Protein AF-A0A174D418-F1 (afdb_monomer_lite)

Secondary structure (DSSP, 8-state):
-B-TTT-PBEEEETTEEEETTT--EEE-----SS------EEEETTTTEEEETTEEE-SEEEEEEEEETTEEEEEEEE-----PPP-

Organism: NCBI:txid39482

Sequence (87 aa):
MKCPKCGQESSIKFNDIYCRSCGFPLKAVSHDGEQSELESIYVDVNFGIMLVNGKEINNVTAFSLELKDGKYGLSVVHDDCFKASIP

Structure (mmCIF, N/CA/C/O backbone):
data_AF-A0A174D418-F1
#
_entry.id   AF-A0A174D418-F1
#
loop_
_atom_site.group_PDB
_atom_site.id
_atom_site.type_symbol
_atom_site.label_atom_id
_atom_site.label_alt_id
_atom_site.label_comp_id
_atom_site.label_asym_id
_atom_site.label_entity_id
_atom_site.label_seq_id
_atom_site.pdbx_PDB_ins_code
_atom_site.Cartn_x
_atom_site.Cartn_y
_atom_site.Cartn_z
_atom_site.occupancy
_atom_site.B_iso_or_equiv
_atom_site.auth_seq_id
_atom_site.auth_comp_id
_atom_site.auth_asym_id
_atom_site.auth_atom_id
_atom_site.pdbx_PDB_model_num
ATOM 1 N N . MET A 1 1 ? -11.457 19.596 0.571 1.00 67.44 1 MET A N 1
ATOM 2 C CA . MET A 1 1 ? -12.031 19.104 -0.708 1.00 67.44 1 MET A CA 1
ATOM 3 C C . MET A 1 1 ? -12.892 17.881 -0.427 1.00 67.44 1 MET A C 1
ATOM 5 O O . MET A 1 1 ? -12.643 17.220 0.574 1.00 67.44 1 MET A O 1
ATOM 9 N N . LYS A 1 2 ? -13.905 17.581 -1.247 1.00 78.06 2 LYS A N 1
ATOM 10 C CA . LYS A 1 2 ? -14.693 16.350 -1.067 1.00 78.06 2 LYS A CA 1
ATOM 11 C C . LYS A 1 2 ? -13.943 15.160 -1.653 1.00 78.06 2 LYS A C 1
ATOM 13 O O . LYS A 1 2 ? -13.296 15.290 -2.689 1.00 78.06 2 LYS A O 1
ATOM 18 N N . CYS A 1 3 ? -14.019 14.019 -0.979 1.00 78.25 3 CYS A N 1
ATOM 19 C CA . CYS A 1 3 ? -13.431 12.782 -1.457 1.00 78.25 3 CYS A CA 1
ATOM 20 C C . CYS A 1 3 ? -14.114 12.353 -2.763 1.00 78.25 3 CYS A C 1
ATOM 22 O O . CYS A 1 3 ? -15.337 12.208 -2.766 1.00 78.25 3 CYS A O 1
ATOM 24 N N . PRO A 1 4 ? -13.367 12.097 -3.849 1.00 74.19 4 PRO A N 1
ATOM 25 C CA . PRO A 1 4 ? -13.957 11.653 -5.108 1.00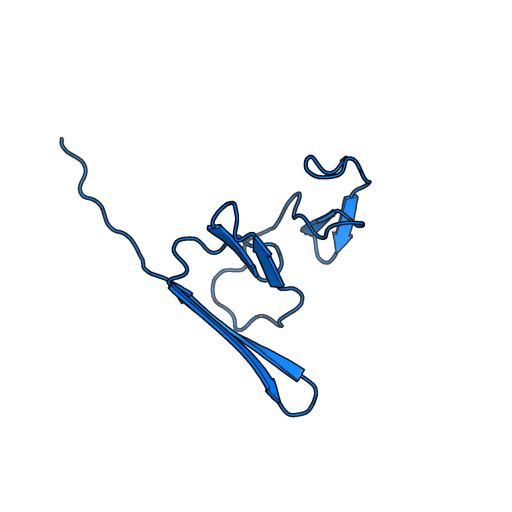 74.19 4 PRO A CA 1
ATOM 26 C C . PRO A 1 4 ? -14.538 10.234 -5.013 1.00 74.19 4 PRO A C 1
ATOM 28 O O . PRO A 1 4 ? -15.408 9.886 -5.801 1.00 74.19 4 PRO A O 1
ATOM 31 N N . LYS A 1 5 ? -14.105 9.429 -4.029 1.00 74.75 5 LYS A N 1
ATOM 32 C CA . LYS A 1 5 ? -14.593 8.058 -3.825 1.00 74.75 5 LYS A CA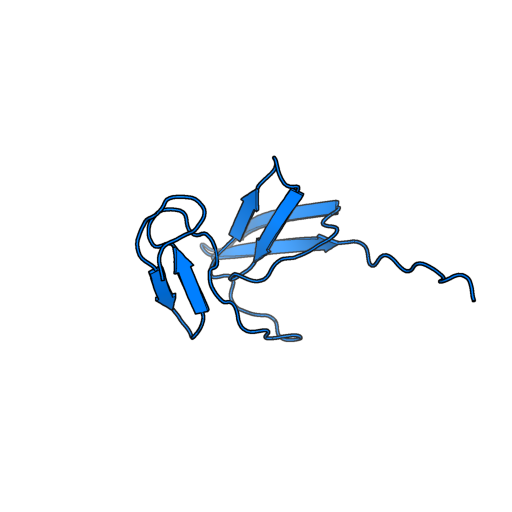 1
ATOM 33 C C . LYS A 1 5 ? -15.909 7.968 -3.055 1.00 74.75 5 LYS A C 1
ATOM 35 O O . LYS A 1 5 ? -16.762 7.169 -3.415 1.00 74.75 5 LYS A O 1
ATOM 40 N N . CYS A 1 6 ? -16.069 8.736 -1.979 1.00 82.06 6 CYS A N 1
ATOM 41 C CA . CYS A 1 6 ? -17.239 8.609 -1.097 1.00 82.06 6 CYS A CA 1
ATOM 42 C C . CYS A 1 6 ? -17.968 9.929 -0.813 1.00 82.06 6 CYS A C 1
ATOM 44 O O . CYS A 1 6 ? -18.900 9.958 -0.015 1.00 82.06 6 CYS A O 1
ATOM 46 N N . GLY A 1 7 ? -17.541 11.039 -1.421 1.00 80.56 7 GLY A N 1
ATOM 47 C CA . GLY A 1 7 ? -18.179 12.353 -1.295 1.00 80.56 7 GLY A CA 1
ATOM 48 C C . GLY A 1 7 ? -17.979 13.063 0.050 1.00 80.56 7 GLY A C 1
ATOM 49 O O . GLY A 1 7 ? -18.363 14.226 0.178 1.00 80.56 7 GLY A O 1
ATOM 50 N N . GLN A 1 8 ? -17.369 12.398 1.035 1.00 87.62 8 GLN A N 1
ATOM 51 C CA . GLN A 1 8 ? -17.159 12.926 2.385 1.00 87.62 8 GLN A CA 1
ATOM 52 C C . GLN A 1 8 ? -16.014 13.938 2.471 1.00 87.62 8 GLN A C 1
ATOM 54 O O . GLN A 1 8 ? -15.157 14.019 1.588 1.00 87.62 8 GLN A O 1
ATOM 59 N N . GLU A 1 9 ? -15.997 14.712 3.556 1.00 82.12 9 GLU A N 1
ATOM 60 C CA . GLU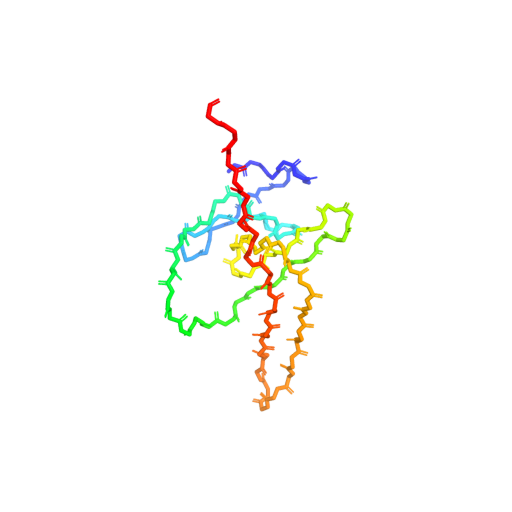 A 1 9 ? -15.004 15.762 3.775 1.00 82.12 9 GLU A CA 1
ATOM 61 C C . GLU A 1 9 ? -13.583 15.225 4.010 1.00 82.12 9 GLU A C 1
ATOM 63 O O . GLU A 1 9 ? -13.352 14.121 4.520 1.00 82.12 9 GLU A O 1
ATOM 68 N N . SER A 1 10 ? -12.613 16.044 3.609 1.00 77.44 10 SER A N 1
ATOM 69 C CA . SER A 1 10 ? -11.189 15.805 3.808 1.00 77.44 10 SER A CA 1
ATOM 70 C C . SER A 1 10 ? -10.742 16.097 5.243 1.00 77.44 10 SER A C 1
ATOM 72 O O . SER A 1 10 ? -11.202 17.063 5.844 1.00 77.44 10 SER A O 1
ATOM 74 N N . SER A 1 11 ? -9.766 15.345 5.741 1.00 70.75 11 SER A N 1
ATOM 75 C CA . SER A 1 11 ? -9.002 15.619 6.962 1.00 70.75 11 SER A CA 1
ATOM 76 C C . SER A 1 11 ? -7.526 15.849 6.638 1.00 70.75 11 SER A C 1
ATOM 78 O O . SER A 1 11 ? -7.005 15.223 5.717 1.00 70.75 11 SER A O 1
ATOM 80 N N . ILE A 1 12 ? -6.858 16.707 7.412 1.00 68.94 12 ILE A N 1
ATOM 81 C CA . ILE A 1 12 ? -5.428 17.016 7.267 1.00 68.94 12 ILE A CA 1
ATOM 82 C C . ILE A 1 12 ? -4.650 16.341 8.401 1.00 68.94 12 ILE A C 1
ATOM 84 O O . ILE A 1 12 ? -5.033 16.477 9.565 1.00 68.94 12 ILE A O 1
ATOM 88 N N . LYS A 1 13 ? -3.560 15.647 8.070 1.00 59.38 13 LYS A N 1
ATOM 89 C CA . LYS A 1 13 ? -2.552 15.140 9.016 1.00 59.38 13 LYS A CA 1
ATOM 90 C C . LYS A 1 13 ? -1.171 15.274 8.380 1.00 59.38 13 LYS A C 1
ATOM 92 O O . LYS A 1 13 ? -1.021 14.886 7.235 1.00 59.38 13 LYS A O 1
ATOM 97 N N . PHE A 1 14 ? -0.201 15.829 9.110 1.00 54.84 14 PHE A N 1
ATOM 98 C CA . PHE A 1 14 ? 1.198 15.951 8.664 1.00 54.84 14 PHE A CA 1
ATOM 99 C C . PHE A 1 14 ? 1.368 16.481 7.224 1.00 54.84 14 PHE A C 1
ATOM 101 O O . PHE A 1 14 ? 2.119 15.931 6.438 1.00 54.84 14 PHE A O 1
ATOM 108 N N . ASN A 1 15 ? 0.663 17.565 6.874 1.00 61.00 15 ASN A N 1
ATOM 109 C CA . ASN A 1 15 ? 0.619 18.168 5.525 1.00 61.00 15 ASN A CA 1
ATOM 110 C C . ASN A 1 15 ? -0.026 17.329 4.411 1.00 61.00 15 ASN A C 1
ATOM 112 O O . ASN A 1 15 ? -0.264 17.862 3.323 1.00 61.00 15 ASN A O 1
ATOM 116 N N . ASP A 1 16 ? -0.417 16.097 4.703 1.00 63.78 16 ASP A N 1
ATOM 117 C CA . ASP A 1 16 ? -1.185 15.259 3.803 1.00 63.78 16 ASP A CA 1
ATOM 118 C C . ASP A 1 16 ? -2.689 15.425 4.046 1.00 63.78 16 ASP A C 1
ATOM 120 O O . ASP A 1 16 ? -3.176 15.683 5.156 1.00 63.78 16 ASP A O 1
ATOM 124 N N . ILE A 1 17 ? -3.452 15.298 2.967 1.00 76.19 17 ILE A N 1
ATOM 125 C CA . ILE A 1 17 ? -4.902 15.429 2.952 1.00 76.19 17 ILE A CA 1
ATOM 126 C C . ILE A 1 17 ? -5.477 14.062 2.612 1.00 76.19 17 ILE A C 1
ATOM 128 O O . ILE A 1 17 ? -5.166 13.508 1.564 1.00 76.19 17 ILE A O 1
ATOM 132 N N . TYR A 1 18 ? -6.375 13.557 3.450 1.00 78.19 18 TYR A N 1
ATOM 133 C CA . TYR A 1 18 ? -7.027 12.255 3.295 1.00 78.19 18 TYR A CA 1
ATOM 134 C C . TYR A 1 18 ? -8.541 12.404 3.387 1.00 78.19 18 TYR A C 1
ATOM 136 O O . TYR A 1 18 ? -9.052 13.385 3.926 1.00 78.19 18 TYR A O 1
ATOM 144 N N . CYS A 1 19 ? -9.297 11.419 2.922 1.00 78.88 19 CYS A N 1
ATOM 145 C CA . CYS A 1 19 ? -10.708 11.312 3.244 1.00 78.88 19 CYS A CA 1
ATOM 146 C C . CYS A 1 19 ? -10.879 10.805 4.675 1.00 78.88 19 CYS A C 1
ATOM 148 O O . CYS A 1 19 ? -10.445 9.700 4.999 1.00 78.88 19 CYS A O 1
ATOM 150 N N . ARG A 1 20 ? -11.615 11.552 5.501 1.00 73.62 20 ARG A N 1
ATOM 151 C CA . ARG A 1 20 ? -11.866 11.174 6.898 1.00 73.62 20 ARG A CA 1
ATOM 152 C C . ARG A 1 20 ? -12.689 9.889 7.047 1.00 73.62 20 ARG A C 1
ATOM 154 O O . ARG A 1 20 ? -12.632 9.243 8.085 1.00 73.62 20 ARG A O 1
ATOM 161 N N . SER A 1 21 ? -13.480 9.544 6.032 1.00 77.38 21 SER A N 1
ATOM 162 C CA . SER A 1 21 ? -14.404 8.408 6.075 1.00 77.38 21 SER A CA 1
ATOM 163 C C . SER A 1 21 ? -13.822 7.126 5.481 1.00 77.38 21 SER A C 1
ATOM 165 O O . SER A 1 21 ? -14.042 6.065 6.050 1.00 77.38 21 SER A O 1
ATOM 167 N N . CYS A 1 22 ? -13.109 7.202 4.352 1.00 72.81 22 CYS A N 1
ATOM 168 C CA . CYS A 1 22 ? -12.609 6.009 3.653 1.00 72.81 22 CYS A CA 1
ATOM 169 C C . CYS A 1 22 ? -11.080 5.906 3.583 1.00 72.81 22 CYS A C 1
ATOM 171 O O . CYS A 1 22 ? -10.572 4.944 3.019 1.00 72.81 22 CYS A O 1
ATOM 173 N N . GLY A 1 23 ? -10.345 6.893 4.107 1.00 68.56 23 GLY A N 1
ATOM 174 C CA . GLY A 1 23 ? -8.879 6.901 4.105 1.00 68.56 23 GLY A CA 1
ATOM 175 C C . GLY A 1 23 ? -8.231 7.255 2.763 1.00 68.56 23 GLY A C 1
ATOM 176 O O . GLY A 1 23 ? -7.012 7.335 2.689 1.00 68.56 23 GLY A O 1
ATOM 177 N N . PHE A 1 24 ? -9.018 7.507 1.710 1.00 70.50 24 PHE A N 1
ATOM 178 C CA . PHE A 1 24 ? -8.494 7.828 0.379 1.00 70.50 24 PHE A CA 1
ATOM 179 C C . PHE A 1 24 ? -7.598 9.083 0.399 1.00 70.50 24 PHE A C 1
ATOM 181 O O . PHE A 1 24 ? -8.060 10.122 0.880 1.00 70.50 24 PHE A O 1
ATOM 188 N N . PRO A 1 25 ? -6.363 9.042 -0.126 1.00 68.62 25 PRO A N 1
ATOM 189 C CA . PRO A 1 25 ? -5.466 10.188 -0.145 1.00 68.62 25 PRO A CA 1
ATOM 190 C C . PRO A 1 25 ? -5.952 11.202 -1.182 1.00 68.62 25 PRO A C 1
ATOM 192 O O . PRO A 1 25 ? -6.300 10.878 -2.312 1.00 68.62 25 PRO A O 1
ATOM 195 N N . LEU A 1 26 ? -6.011 12.460 -0.779 1.00 74.00 26 LEU A N 1
ATOM 196 C CA . LEU A 1 26 ? -6.456 13.589 -1.591 1.00 74.00 26 LEU A CA 1
ATOM 197 C C . LEU A 1 26 ? -5.283 14.488 -1.992 1.00 74.00 26 LEU A C 1
ATOM 199 O O . LEU A 1 26 ? -5.358 15.165 -3.015 1.00 74.00 26 LEU A O 1
ATOM 203 N N . LYS A 1 27 ? -4.209 14.492 -1.192 1.00 68.31 27 LYS A N 1
ATOM 204 C CA . LYS A 1 27 ? -2.921 15.123 -1.492 1.00 68.31 27 LYS A CA 1
ATOM 205 C C . LYS A 1 27 ? -1.861 14.520 -0.564 1.00 68.31 27 LYS A C 1
ATOM 207 O O . LYS A 1 27 ? -2.025 14.654 0.642 1.00 68.31 27 LYS A O 1
ATOM 212 N N . ALA A 1 28 ? -0.826 13.881 -1.104 1.00 58.44 28 ALA A N 1
ATOM 213 C CA . ALA A 1 28 ? 0.291 13.328 -0.332 1.00 58.44 28 ALA A CA 1
ATOM 214 C C . ALA A 1 28 ? 1.615 13.962 -0.792 1.00 58.44 28 ALA A C 1
ATOM 216 O O . ALA A 1 28 ? 1.794 14.178 -1.995 1.00 58.44 28 ALA A O 1
ATOM 217 N N . VAL A 1 29 ? 2.509 14.305 0.138 1.00 52.00 29 VAL A N 1
ATOM 218 C CA . VAL A 1 29 ? 3.824 14.909 -0.144 1.00 52.00 29 VAL A CA 1
ATOM 219 C C . VAL A 1 29 ? 4.924 13.845 -0.024 1.00 52.00 29 VAL A C 1
ATOM 221 O O . VAL A 1 29 ? 4.925 13.033 0.893 1.00 52.00 29 VAL A O 1
ATOM 224 N N . SER A 1 30 ? 5.861 13.811 -0.977 1.00 47.28 30 SER A N 1
ATOM 225 C CA . SER A 1 30 ? 6.931 12.805 -1.036 1.00 47.28 30 SER A CA 1
ATOM 226 C C . SER A 1 30 ? 8.011 13.031 0.029 1.00 47.28 30 SER A C 1
ATOM 228 O O . SER A 1 30 ? 8.636 14.093 0.050 1.00 47.28 30 SER A O 1
ATOM 230 N N . HIS A 1 31 ? 8.306 11.999 0.819 1.00 52.34 31 HIS A N 1
ATOM 231 C CA . HIS A 1 31 ? 9.508 11.898 1.650 1.00 52.34 31 HIS A CA 1
ATOM 232 C C . HIS A 1 31 ? 10.309 10.665 1.208 1.00 52.34 31 HIS A C 1
ATOM 234 O O . HIS A 1 31 ? 10.175 9.581 1.769 1.00 52.34 31 HIS A O 1
ATOM 240 N N . ASP A 1 32 ? 11.081 10.798 0.129 1.00 45.97 32 ASP A N 1
ATOM 241 C CA . ASP A 1 32 ? 11.880 9.696 -0.412 1.00 45.97 32 ASP A CA 1
ATOM 242 C C . ASP A 1 32 ? 13.186 9.535 0.388 1.00 45.97 32 ASP A C 1
ATOM 244 O O . ASP A 1 32 ? 14.025 10.433 0.378 1.00 45.97 32 ASP A O 1
ATOM 248 N N . GLY A 1 33 ? 13.380 8.381 1.045 1.00 46.88 33 GLY A N 1
ATOM 249 C CA . GLY A 1 33 ? 14.715 7.890 1.434 1.00 46.88 33 GLY A CA 1
ATOM 250 C C . GLY A 1 33 ? 14.988 7.590 2.915 1.00 46.88 33 GLY A C 1
ATOM 251 O O . GLY A 1 33 ? 16.036 7.020 3.207 1.00 46.88 33 GLY A O 1
ATOM 252 N N . GLU A 1 34 ? 14.086 7.903 3.846 1.00 53.84 34 GLU A N 1
ATOM 253 C CA . GLU A 1 34 ? 14.261 7.572 5.272 1.00 53.84 34 GLU A CA 1
ATOM 254 C C . GLU A 1 34 ? 13.355 6.407 5.695 1.00 53.84 34 GLU A C 1
ATOM 256 O O . GLU A 1 34 ? 12.262 6.232 5.156 1.00 53.84 34 GLU A O 1
ATOM 261 N N . GLN A 1 35 ? 13.797 5.602 6.673 1.00 56.22 35 GLN A N 1
ATOM 262 C CA . GLN A 1 35 ? 12.900 4.711 7.416 1.00 56.22 35 GLN A CA 1
ATOM 263 C C . GLN A 1 35 ? 11.831 5.579 8.087 1.00 56.22 35 GLN A C 1
ATOM 265 O O . GLN A 1 35 ? 12.041 6.131 9.165 1.00 56.22 35 GLN A O 1
ATOM 270 N N . SER A 1 36 ? 10.697 5.734 7.418 1.00 68.44 36 SER A N 1
ATOM 271 C CA . SER A 1 36 ? 9.564 6.491 7.925 1.00 68.44 36 SER A CA 1
ATOM 272 C C . SER A 1 36 ? 8.735 5.625 8.865 1.00 68.44 36 SER A C 1
ATOM 274 O O . SER A 1 36 ? 8.533 4.434 8.610 1.00 68.44 36 SER A O 1
ATOM 276 N N . GLU A 1 37 ? 8.212 6.228 9.928 1.00 83.19 37 GLU A N 1
ATOM 277 C CA . GLU A 1 37 ? 7.216 5.588 10.783 1.00 83.19 37 GLU A CA 1
ATOM 278 C C . GLU A 1 37 ? 6.001 5.149 9.948 1.00 83.19 37 GLU A C 1
ATOM 280 O O . GLU A 1 37 ? 5.547 5.866 9.055 1.00 83.19 37 GLU A O 1
ATOM 285 N N . LEU A 1 38 ? 5.489 3.941 10.197 1.00 87.44 38 LEU A N 1
ATOM 286 C CA . LEU A 1 38 ? 4.304 3.435 9.509 1.00 87.44 38 LEU A CA 1
ATOM 287 C C . LEU A 1 38 ? 3.049 4.034 10.156 1.00 87.44 38 LEU A C 1
ATOM 289 O O . LEU A 1 38 ? 2.647 3.620 11.241 1.00 87.44 38 LEU A O 1
ATOM 293 N N . GLU A 1 39 ? 2.408 4.976 9.470 1.00 88.75 39 GLU A N 1
ATOM 294 C CA . GLU A 1 39 ? 1.189 5.644 9.933 1.00 88.75 39 GLU A CA 1
ATOM 295 C C . GLU A 1 39 ? -0.079 5.015 9.349 1.00 88.75 39 GLU A C 1
ATOM 297 O O . GLU A 1 39 ? -1.097 4.893 10.035 1.00 88.75 39 GLU A O 1
ATOM 302 N N . SER A 1 40 ? -0.050 4.641 8.065 1.00 85.75 40 SER A N 1
ATOM 303 C CA . SER A 1 40 ? -1.206 4.054 7.384 1.00 85.75 40 SER A CA 1
ATOM 304 C C . SER A 1 40 ? -0.828 3.165 6.200 1.00 85.75 40 SER A C 1
ATOM 306 O O . SER A 1 40 ? 0.156 3.394 5.500 1.00 85.75 40 SER A O 1
ATOM 308 N N . ILE A 1 41 ? -1.666 2.157 5.962 1.00 90.62 41 ILE A N 1
ATOM 309 C CA . ILE A 1 41 ? -1.633 1.288 4.787 1.00 90.62 41 ILE A CA 1
ATOM 310 C C . ILE A 1 41 ? -3.040 1.221 4.190 1.00 90.62 41 ILE A C 1
ATOM 312 O O . ILE A 1 41 ? -4.026 1.070 4.914 1.00 90.62 41 ILE A O 1
ATOM 316 N N . TYR A 1 42 ? -3.136 1.318 2.867 1.00 89.25 42 TYR A N 1
ATOM 317 C CA . TYR A 1 42 ? -4.373 1.116 2.117 1.00 89.25 42 TYR A CA 1
ATOM 318 C C . TYR A 1 42 ? -4.101 0.238 0.899 1.00 89.25 42 TYR A C 1
ATOM 320 O O . TYR A 1 42 ? -3.131 0.464 0.180 1.00 89.25 42 TYR A O 1
ATOM 328 N N . VAL A 1 43 ? -4.966 -0.745 0.658 1.00 90.31 43 VAL A N 1
ATOM 329 C CA . VAL A 1 43 ? -4.875 -1.640 -0.499 1.00 90.31 43 VAL A CA 1
ATOM 330 C C . VAL A 1 43 ? -6.232 -1.684 -1.190 1.00 90.31 43 VAL A C 1
ATOM 332 O O . VAL A 1 43 ? -7.239 -2.035 -0.575 1.00 90.31 43 VAL A O 1
ATOM 335 N N . ASP A 1 44 ? -6.252 -1.341 -2.474 1.00 85.56 44 ASP A N 1
ATOM 336 C CA . ASP A 1 44 ? -7.402 -1.501 -3.356 1.00 85.56 44 ASP A CA 1
ATOM 337 C C . ASP A 1 44 ? -7.100 -2.558 -4.417 1.00 85.56 44 ASP A C 1
ATOM 339 O O . ASP A 1 44 ? -6.445 -2.300 -5.426 1.00 85.56 44 ASP A O 1
ATOM 343 N N 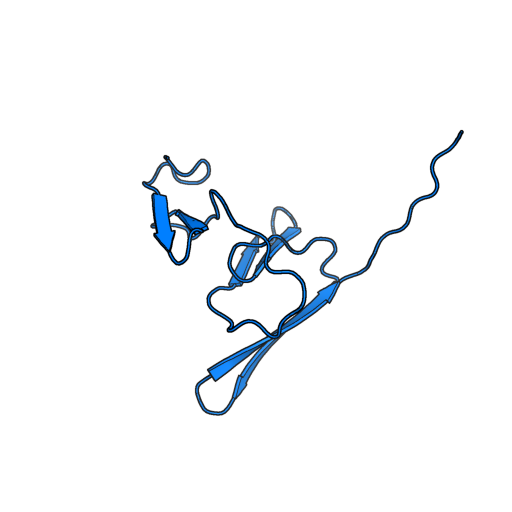. VAL A 1 45 ? -7.616 -3.761 -4.185 1.00 83.50 45 VAL A N 1
ATOM 344 C CA . VAL A 1 45 ? -7.432 -4.917 -5.070 1.00 83.50 45 VAL A CA 1
ATOM 345 C C . VAL A 1 45 ? -8.159 -4.794 -6.408 1.00 83.50 45 VAL A C 1
ATOM 347 O O . VAL A 1 45 ? -7.744 -5.436 -7.366 1.00 83.50 45 VAL A O 1
ATOM 350 N N . ASN A 1 46 ? -9.209 -3.974 -6.512 1.00 82.25 46 ASN A N 1
ATOM 351 C CA . ASN A 1 46 ? -9.928 -3.817 -7.780 1.00 82.25 46 ASN A CA 1
ATOM 352 C C . ASN A 1 46 ? -9.131 -2.965 -8.769 1.00 82.25 46 ASN A C 1
ATOM 354 O O . ASN A 1 46 ? -9.202 -3.188 -9.974 1.00 82.25 46 ASN A O 1
ATOM 358 N N . PHE A 1 47 ? -8.387 -1.988 -8.250 1.00 77.44 47 PHE A N 1
ATOM 359 C CA . PHE A 1 47 ? -7.585 -1.069 -9.055 1.00 77.44 47 PHE A CA 1
ATOM 360 C C . PHE A 1 47 ? -6.084 -1.378 -9.013 1.00 77.44 47 PHE A C 1
ATOM 362 O O . PHE A 1 47 ? -5.326 -0.759 -9.752 1.00 77.44 47 PHE A O 1
ATOM 369 N N . GLY A 1 48 ? -5.652 -2.333 -8.183 1.00 77.62 48 GLY A N 1
ATOM 370 C CA . GLY A 1 48 ? -4.239 -2.684 -8.026 1.00 77.62 48 GLY A CA 1
ATOM 371 C C . GLY A 1 48 ? -3.413 -1.582 -7.357 1.00 77.62 48 GLY A C 1
ATOM 372 O O . GLY A 1 48 ? -2.228 -1.457 -7.642 1.00 77.62 48 GLY A O 1
ATOM 373 N N . ILE A 1 49 ? -4.036 -0.773 -6.494 1.00 83.62 49 ILE A N 1
ATOM 374 C CA . ILE A 1 49 ? -3.404 0.386 -5.851 1.00 83.62 49 ILE A CA 1
ATOM 375 C C . ILE A 1 49 ? -3.009 0.015 -4.423 1.00 83.62 49 ILE A C 1
ATOM 377 O O . ILE A 1 49 ? -3.848 -0.431 -3.638 1.00 83.62 49 ILE A O 1
ATOM 381 N N . MET A 1 50 ? -1.753 0.266 -4.059 1.00 90.38 50 MET A N 1
ATOM 382 C CA . MET A 1 50 ? -1.287 0.228 -2.675 1.00 90.38 50 MET A CA 1
ATOM 383 C C . MET A 1 50 ? -0.801 1.612 -2.267 1.00 90.38 50 MET A C 1
ATOM 385 O O . MET A 1 50 ? -0.035 2.239 -2.991 1.00 90.38 50 MET A O 1
ATOM 389 N N . LEU A 1 51 ? -1.224 2.081 -1.097 1.00 89.56 51 LEU A N 1
ATOM 390 C CA . LEU A 1 51 ? -0.748 3.325 -0.511 1.00 89.56 51 LEU A CA 1
ATOM 391 C C . LEU A 1 51 ? -0.081 3.040 0.828 1.00 89.56 51 LEU A C 1
ATOM 393 O O . LEU A 1 51 ? -0.670 2.377 1.687 1.00 89.56 51 LEU A O 1
ATOM 397 N N . VAL A 1 52 ? 1.108 3.592 1.024 1.00 89.94 52 VAL A N 1
ATOM 398 C CA . VAL A 1 52 ? 1.827 3.581 2.299 1.00 89.94 52 VAL A CA 1
ATOM 399 C C . VAL A 1 52 ? 2.005 5.024 2.730 1.00 89.94 52 VAL A C 1
ATOM 401 O O . VAL A 1 52 ? 2.565 5.819 1.981 1.00 89.94 52 VAL A O 1
ATOM 404 N N . ASN A 1 53 ? 1.474 5.380 3.900 1.00 88.56 53 ASN A N 1
ATOM 405 C CA . ASN A 1 53 ? 1.463 6.757 4.403 1.00 88.56 53 ASN A CA 1
ATOM 406 C C . ASN A 1 53 ? 0.932 7.759 3.359 1.00 88.56 53 ASN A C 1
ATOM 408 O O . ASN A 1 53 ? 1.519 8.802 3.109 1.00 88.56 53 ASN A O 1
ATOM 412 N N . GLY A 1 54 ? -0.147 7.390 2.661 1.00 80.06 54 GLY A N 1
ATOM 413 C CA . GLY A 1 54 ? -0.738 8.211 1.598 1.00 80.06 54 GLY A CA 1
ATOM 414 C C . GLY A 1 54 ? 0.004 8.210 0.254 1.00 80.06 54 GLY A C 1
ATOM 415 O O . GLY A 1 54 ? -0.578 8.669 -0.729 1.00 80.06 54 GLY A O 1
ATOM 416 N N . LYS A 1 55 ? 1.226 7.663 0.166 1.00 83.25 55 LYS A N 1
ATOM 417 C CA . LYS A 1 55 ? 1.996 7.545 -1.080 1.00 83.25 55 LYS A CA 1
ATOM 418 C C . LYS A 1 55 ? 1.639 6.270 -1.828 1.00 83.25 55 LYS A C 1
ATOM 420 O O . LYS A 1 55 ? 1.737 5.178 -1.276 1.00 83.25 55 LYS A O 1
ATOM 425 N N . GLU A 1 56 ? 1.292 6.412 -3.101 1.00 86.75 56 GLU A N 1
ATOM 426 C CA . GLU A 1 56 ? 1.077 5.277 -3.992 1.00 86.75 56 GLU A CA 1
ATOM 427 C C . GLU A 1 56 ? 2.385 4.545 -4.299 1.00 86.75 56 GLU A C 1
ATOM 429 O O . GLU A 1 56 ? 3.366 5.145 -4.744 1.00 86.75 56 GLU A O 1
ATOM 434 N N . ILE A 1 57 ? 2.383 3.238 -4.041 1.00 86.31 57 ILE A N 1
ATOM 435 C CA . ILE A 1 57 ? 3.432 2.309 -4.439 1.00 86.31 57 ILE A CA 1
ATOM 436 C C . ILE A 1 57 ? 2.903 1.542 -5.648 1.00 86.31 57 ILE A C 1
ATOM 438 O O . ILE A 1 57 ? 1.951 0.767 -5.546 1.00 86.31 57 ILE A O 1
ATOM 442 N N . ASN A 1 58 ? 3.524 1.777 -6.799 1.00 83.06 58 ASN A N 1
ATOM 443 C CA . ASN A 1 58 ? 3.193 1.089 -8.041 1.00 83.06 58 ASN A CA 1
ATOM 444 C C . ASN A 1 58 ? 3.958 -0.233 -8.156 1.00 83.06 58 ASN A C 1
ATOM 446 O O . ASN A 1 58 ? 4.990 -0.415 -7.516 1.00 83.06 58 ASN A O 1
ATOM 450 N N . ASN A 1 59 ? 3.467 -1.132 -9.013 1.00 83.81 59 ASN A N 1
ATOM 451 C CA . ASN A 1 59 ? 4.108 -2.414 -9.334 1.00 83.81 59 ASN A CA 1
ATOM 452 C C . ASN A 1 59 ? 4.430 -3.283 -8.101 1.00 83.81 59 ASN A C 1
ATOM 454 O O . ASN A 1 59 ? 5.450 -3.971 -8.079 1.00 83.81 59 ASN A O 1
ATOM 458 N N . VAL A 1 60 ? 3.580 -3.251 -7.069 1.00 87.19 60 VAL A N 1
ATOM 459 C CA . VAL A 1 60 ? 3.738 -4.108 -5.885 1.00 87.19 60 VAL A CA 1
ATOM 460 C C . VAL A 1 60 ? 3.551 -5.570 -6.280 1.00 87.19 60 VAL A C 1
ATOM 462 O O . VAL A 1 60 ? 2.506 -5.948 -6.808 1.00 87.19 60 VAL A O 1
ATOM 465 N N . THR A 1 61 ? 4.549 -6.398 -5.986 1.00 86.62 61 THR A N 1
ATOM 466 C CA . THR A 1 61 ? 4.529 -7.843 -6.255 1.00 86.62 61 THR A CA 1
ATOM 467 C C . THR A 1 61 ? 4.261 -8.659 -4.996 1.00 86.62 61 THR A C 1
ATOM 469 O O . THR A 1 61 ? 3.633 -9.716 -5.067 1.00 86.62 61 THR A O 1
ATOM 472 N N . ALA A 1 62 ? 4.680 -8.161 -3.832 1.00 86.06 62 ALA A N 1
ATOM 473 C CA . ALA A 1 62 ? 4.388 -8.752 -2.533 1.00 86.06 62 ALA A CA 1
ATOM 474 C C . ALA A 1 62 ? 4.439 -7.695 -1.426 1.00 86.06 62 ALA A C 1
ATOM 476 O O . ALA A 1 62 ? 5.151 -6.698 -1.526 1.00 86.06 62 ALA A O 1
ATOM 477 N N . PHE A 1 63 ? 3.726 -7.934 -0.329 1.00 91.75 63 PHE A N 1
ATOM 478 C CA . PHE A 1 63 ? 3.907 -7.171 0.902 1.00 91.75 63 PHE A CA 1
ATOM 479 C C . PHE A 1 63 ? 3.638 -8.047 2.129 1.00 91.75 63 PHE A C 1
ATOM 481 O O . PHE A 1 63 ? 2.901 -9.031 2.053 1.00 91.75 63 PHE A O 1
ATOM 488 N N . SER A 1 64 ? 4.224 -7.677 3.266 1.00 89.06 64 SER A N 1
ATOM 489 C CA . SER A 1 64 ? 4.002 -8.324 4.560 1.00 89.06 64 SER A CA 1
ATOM 490 C C . SER A 1 64 ? 3.780 -7.284 5.650 1.00 89.06 64 SER A C 1
ATOM 492 O O . SER A 1 64 ? 4.582 -6.361 5.804 1.00 89.06 64 SER A O 1
ATOM 494 N N . LEU A 1 65 ? 2.711 -7.465 6.424 1.00 92.38 65 LEU A N 1
ATOM 495 C CA . LEU A 1 65 ? 2.419 -6.683 7.620 1.00 92.38 65 LEU A CA 1
ATOM 496 C C . LEU A 1 65 ? 2.689 -7.559 8.848 1.00 92.38 65 LEU A C 1
ATOM 498 O O . LEU A 1 65 ? 2.027 -8.578 9.037 1.00 92.38 65 LEU A O 1
ATOM 502 N N . GLU A 1 66 ? 3.660 -7.173 9.668 1.00 90.88 66 GLU A N 1
ATOM 503 C CA . GLU A 1 66 ? 4.075 -7.912 10.864 1.00 90.88 66 GLU A CA 1
ATOM 504 C C . GLU A 1 66 ? 3.769 -7.091 12.119 1.00 90.88 66 GLU A C 1
ATOM 506 O O . GLU A 1 66 ? 4.036 -5.893 12.151 1.00 90.88 66 GLU A O 1
ATOM 511 N N . LEU A 1 67 ? 3.224 -7.722 13.162 1.00 89.94 67 LEU A N 1
ATOM 512 C CA . LEU A 1 67 ? 3.087 -7.116 14.487 1.00 89.94 67 LEU A CA 1
ATOM 513 C C . LEU A 1 67 ? 4.181 -7.670 15.399 1.00 89.94 67 LEU A C 1
ATOM 515 O O . LEU A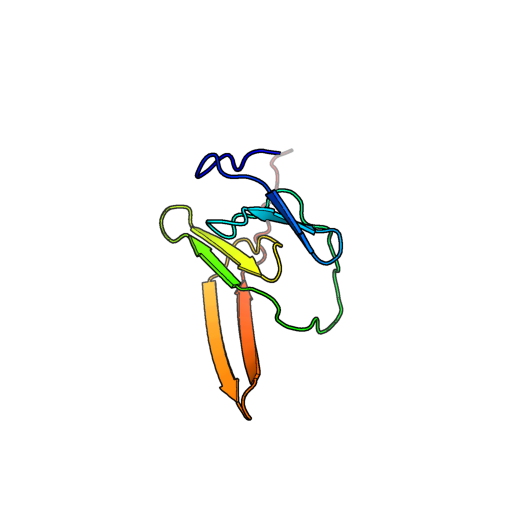 1 67 ? 4.140 -8.844 15.765 1.00 89.94 67 LEU A O 1
ATOM 519 N N . LYS A 1 68 ? 5.123 -6.819 15.803 1.00 87.31 68 LYS A N 1
ATOM 520 C CA . LYS A 1 68 ? 6.229 -7.188 16.689 1.00 87.31 68 LYS A CA 1
ATOM 521 C C . LYS A 1 68 ? 6.367 -6.165 17.808 1.00 87.31 68 LYS A C 1
ATOM 523 O O . LYS A 1 68 ? 6.336 -4.964 17.563 1.00 87.31 68 LYS A O 1
ATOM 528 N N . ASP A 1 69 ? 6.457 -6.644 19.047 1.00 91.94 69 ASP A N 1
ATOM 529 C CA . ASP A 1 69 ? 6.584 -5.803 20.249 1.00 91.94 69 ASP A CA 1
ATOM 530 C C . ASP A 1 69 ? 5.517 -4.689 20.338 1.00 91.94 69 ASP A C 1
ATOM 532 O O . ASP A 1 69 ? 5.776 -3.565 20.764 1.00 91.94 69 ASP A O 1
ATOM 536 N N . GLY A 1 70 ? 4.291 -4.998 19.894 1.00 89.12 70 GLY A N 1
ATOM 537 C CA . GLY A 1 70 ? 3.159 -4.065 19.895 1.00 89.12 70 GLY A CA 1
ATOM 538 C C . GLY A 1 70 ? 3.185 -3.005 18.788 1.00 89.12 70 GLY A C 1
ATOM 539 O O . GLY A 1 70 ? 2.320 -2.131 18.783 1.00 89.12 70 GLY A O 1
ATOM 540 N N . LYS A 1 71 ? 4.133 -3.074 17.846 1.00 89.56 71 LYS A N 1
ATOM 541 C CA . LYS A 1 71 ? 4.233 -2.164 16.698 1.00 89.56 71 LYS A CA 1
ATOM 542 C C . LYS A 1 71 ? 4.100 -2.913 15.378 1.00 89.56 71 LYS A C 1
ATOM 544 O O . LYS A 1 71 ? 4.640 -4.006 15.217 1.00 89.56 71 LYS A O 1
ATOM 549 N N . TYR A 1 72 ? 3.383 -2.312 14.433 1.00 89.81 72 TYR A N 1
ATOM 550 C CA . TYR A 1 72 ? 3.293 -2.842 13.078 1.00 89.81 72 TYR A CA 1
ATOM 551 C C . TYR A 1 72 ? 4.503 -2.414 12.246 1.00 89.81 72 TYR A C 1
ATOM 553 O O . TYR A 1 72 ? 4.862 -1.238 12.224 1.00 89.81 72 TYR A O 1
ATOM 561 N N . GLY A 1 73 ? 5.098 -3.371 11.540 1.00 89.38 73 GLY A N 1
ATOM 562 C CA . GLY A 1 73 ? 6.067 -3.158 10.475 1.00 89.38 73 GLY A CA 1
ATOM 563 C C . GLY A 1 73 ? 5.468 -3.567 9.134 1.00 89.38 73 GLY A C 1
ATOM 564 O O . GLY A 1 73 ? 4.752 -4.564 9.045 1.00 89.38 73 GLY A O 1
ATOM 565 N N . LEU A 1 74 ? 5.760 -2.798 8.088 1.00 91.94 74 LEU A N 1
ATOM 566 C CA . LEU A 1 74 ? 5.349 -3.095 6.721 1.00 91.94 74 LEU A CA 1
ATOM 567 C C . LEU A 1 74 ? 6.593 -3.256 5.854 1.00 91.94 74 LEU A C 1
ATOM 569 O O . LEU A 1 74 ? 7.454 -2.382 5.832 1.00 91.94 74 LEU A O 1
ATOM 573 N N . SER A 1 75 ? 6.673 -4.366 5.130 1.00 87.25 75 SER A N 1
ATOM 574 C CA . SER A 1 75 ? 7.649 -4.563 4.057 1.00 87.25 75 SER A CA 1
ATOM 575 C C . SER A 1 75 ? 6.906 -4.705 2.741 1.00 87.25 75 SER A C 1
ATOM 577 O O . SER A 1 75 ? 5.921 -5.439 2.665 1.00 87.25 75 SER A O 1
ATOM 579 N N . VAL A 1 76 ? 7.364 -3.989 1.719 1.00 88.69 76 VAL A N 1
ATOM 580 C CA . VAL A 1 76 ? 6.771 -3.989 0.380 1.00 88.69 76 VAL A CA 1
ATOM 581 C C . VAL A 1 76 ? 7.864 -4.332 -0.619 1.00 88.69 76 VAL A C 1
ATOM 583 O O . VAL A 1 76 ? 8.947 -3.754 -0.573 1.00 88.69 76 VAL A O 1
ATOM 586 N N . VAL A 1 77 ? 7.573 -5.273 -1.507 1.00 84.50 77 VAL A N 1
ATOM 587 C CA . VAL A 1 77 ? 8.404 -5.621 -2.658 1.00 84.50 77 VAL A CA 1
ATOM 588 C C . VAL A 1 77 ? 7.690 -5.096 -3.896 1.00 84.50 77 VAL A C 1
ATOM 590 O O . VAL A 1 77 ? 6.497 -5.348 -4.084 1.00 84.50 77 VAL A O 1
ATOM 593 N N . HIS A 1 78 ? 8.409 -4.342 -4.721 1.00 87.19 78 HIS A N 1
ATOM 594 C CA . HIS A 1 78 ? 7.902 -3.801 -5.974 1.00 87.19 78 HIS A CA 1
ATOM 595 C C . HIS A 1 78 ? 8.938 -3.965 -7.082 1.00 87.19 78 HIS A C 1
ATOM 597 O O . HIS A 1 78 ? 10.139 -3.997 -6.815 1.00 87.19 78 HIS A O 1
ATOM 603 N N . ASP A 1 79 ? 8.457 -4.036 -8.319 1.00 82.25 79 ASP A N 1
ATOM 604 C CA . ASP A 1 79 ? 9.315 -4.131 -9.495 1.00 82.25 79 ASP A CA 1
ATOM 605 C C . ASP A 1 79 ? 9.472 -2.764 -10.168 1.00 82.25 79 ASP A C 1
ATOM 607 O O . ASP A 1 79 ? 8.495 -2.095 -10.532 1.00 82.25 79 ASP A O 1
ATOM 611 N N . ASP A 1 80 ? 10.718 -2.371 -10.417 1.00 79.50 80 ASP A N 1
ATOM 612 C CA . ASP A 1 80 ? 11.020 -1.224 -11.266 1.00 79.50 80 ASP A CA 1
ATOM 613 C C . ASP A 1 80 ? 10.958 -1.648 -12.738 1.00 79.50 80 ASP A C 1
ATOM 615 O O . ASP A 1 80 ? 11.794 -2.396 -13.249 1.00 79.50 80 ASP A O 1
ATOM 619 N N . CYS A 1 81 ? 9.930 -1.177 -13.442 1.00 71.69 81 CYS A N 1
ATOM 620 C CA . CYS A 1 81 ? 9.734 -1.488 -14.852 1.00 71.69 81 CYS A CA 1
ATOM 621 C C . CYS A 1 81 ? 10.450 -0.474 -15.748 1.00 71.69 81 CYS A C 1
ATOM 623 O O . CYS A 1 81 ? 9.985 0.652 -15.924 1.00 71.69 81 CYS A O 1
ATOM 625 N N . PHE A 1 82 ? 11.523 -0.908 -16.405 1.00 75.44 82 PHE A N 1
ATOM 626 C CA . PHE A 1 82 ? 12.199 -0.135 -17.445 1.00 75.44 82 PHE A CA 1
ATOM 627 C C . PHE A 1 82 ? 11.676 -0.553 -18.820 1.00 75.44 82 PHE A C 1
ATOM 629 O O . PHE A 1 82 ? 11.705 -1.730 -19.178 1.00 75.44 82 PHE A O 1
ATOM 636 N N . LYS A 1 83 ? 11.194 0.409 -19.609 1.00 81.12 83 LYS A N 1
ATOM 637 C CA . LYS A 1 83 ? 10.788 0.187 -21.002 1.00 81.12 83 LYS A CA 1
ATOM 638 C C . LYS A 1 83 ? 11.626 1.069 -21.916 1.00 81.12 83 LYS A C 1
ATOM 640 O O . LYS A 1 83 ? 11.766 2.261 -21.656 1.00 81.12 83 LYS A O 1
ATOM 645 N N . ALA A 1 84 ? 12.165 0.487 -22.985 1.00 79.69 84 ALA A N 1
ATOM 646 C CA . ALA A 1 84 ? 12.807 1.253 -24.045 1.00 79.69 84 ALA A CA 1
ATOM 647 C C . ALA A 1 84 ? 11.738 1.964 -24.887 1.00 79.69 84 ALA A C 1
ATOM 649 O O . ALA A 1 84 ? 10.735 1.353 -25.265 1.00 79.69 84 ALA A O 1
ATOM 650 N N . SER A 1 85 ? 11.948 3.241 -25.186 1.00 77.75 85 SER A N 1
ATOM 651 C CA . SER A 1 85 ? 11.156 3.973 -26.173 1.00 77.75 85 SER A CA 1
ATOM 652 C C . SER A 1 85 ? 11.716 3.737 -27.576 1.00 77.75 85 SER A C 1
ATOM 654 O O . SER A 1 85 ? 12.931 3.708 -27.774 1.00 77.75 85 SER A O 1
ATOM 656 N N . ILE A 1 86 ? 10.823 3.553 -28.550 1.00 67.62 86 ILE A N 1
ATOM 657 C CA . ILE A 1 86 ? 11.192 3.567 -29.971 1.00 67.62 86 ILE A CA 1
ATOM 658 C C . ILE A 1 86 ? 11.535 5.029 -30.334 1.00 67.62 86 ILE A C 1
ATOM 660 O O . ILE A 1 86 ? 10.822 5.910 -29.845 1.00 67.62 86 ILE A O 1
ATOM 664 N N . PRO A 1 87 ? 12.610 5.291 -31.108 1.00 67.44 87 PRO A N 1
ATOM 665 C CA . PRO A 1 87 ? 12.981 6.639 -31.544 1.00 67.44 87 PRO A CA 1
ATOM 666 C C . PRO A 1 87 ? 11.869 7.385 -32.285 1.00 67.44 87 PRO A C 1
ATOM 668 O O . PRO A 1 87 ? 11.115 6.724 -33.038 1.00 67.44 87 PRO A O 1
#

Foldseek 3Di:
DADPVPRADWDDDPNWIAHPPPRATPGDDDDPDDPDA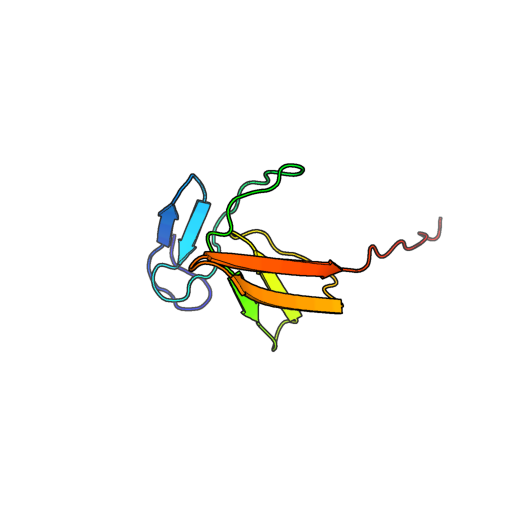FDDWDADPVVRWIDTRNDTDPQWPDKDWDQDPNGIDIDTDGDDDDDDDDD

pLDDT: mean 78.04, std 11.89, range [45.97, 92.38]

Radius of gyration: 15.09 Å; chains: 1; bounding box: 33×28×52 Å